Protein AF-A0A7S4IBC3-F1 (afdb_monomer_lite)

Structure (mmCIF, N/CA/C/O backbone):
data_AF-A0A7S4IBC3-F1
#
_entry.id   AF-A0A7S4IBC3-F1
#
loop_
_atom_site.group_PDB
_atom_site.id
_atom_site.type_symbol
_atom_site.label_atom_id
_atom_site.label_alt_id
_atom_site.label_comp_id
_atom_site.label_asym_id
_atom_site.label_entity_id
_atom_site.label_seq_id
_atom_site.pdbx_PDB_ins_code
_atom_site.Cartn_x
_atom_site.Cartn_y
_atom_site.Cartn_z
_atom_site.occupancy
_atom_site.B_iso_or_equiv
_atom_site.auth_seq_id
_atom_site.auth_comp_id
_atom_site.auth_asym_id
_atom_site.auth_atom_id
_atom_site.pdbx_PDB_model_num
ATOM 1 N N . PRO A 1 1 ? -20.369 21.882 37.536 1.00 59.75 1 PRO A N 1
ATOM 2 C CA . PRO A 1 1 ? -20.177 22.161 36.084 1.00 59.75 1 PRO A CA 1
ATOM 3 C C . PRO A 1 1 ? -18.934 21.521 35.414 1.00 59.75 1 PRO A C 1
ATOM 5 O O . PRO A 1 1 ? -18.853 21.5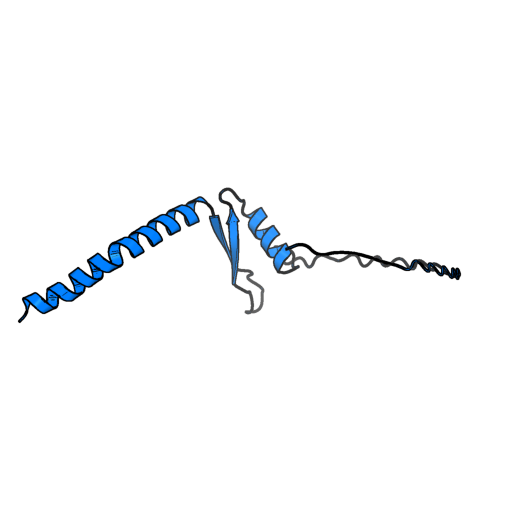46 34.190 1.00 59.75 1 PRO A O 1
ATOM 8 N N . GLN A 1 2 ? -17.982 20.939 36.161 1.00 57.59 2 GLN A N 1
ATOM 9 C CA . GLN A 1 2 ? -16.784 20.298 35.586 1.00 57.59 2 GLN A CA 1
ATOM 10 C C . GLN A 1 2 ? -17.016 18.846 35.109 1.00 57.59 2 GLN A C 1
ATOM 12 O O . GLN A 1 2 ? -16.470 18.460 34.080 1.00 57.59 2 GL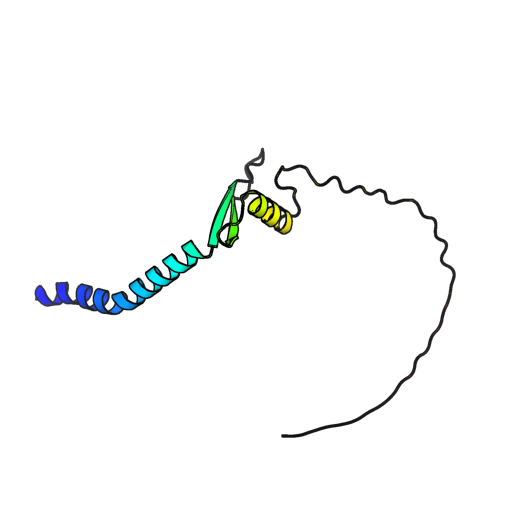N A O 1
ATOM 17 N N . ALA A 1 3 ? -17.898 18.080 35.767 1.00 61.38 3 ALA A N 1
ATOM 18 C CA . ALA A 1 3 ? -18.215 16.690 35.399 1.00 61.38 3 ALA A CA 1
ATOM 19 C C . ALA A 1 3 ? -18.764 16.547 33.961 1.00 61.38 3 ALA A C 1
ATOM 21 O O . ALA A 1 3 ? -18.263 15.748 33.176 1.00 61.38 3 ALA A O 1
ATOM 22 N N . LEU A 1 4 ? -19.687 17.430 33.559 1.00 60.84 4 LEU A N 1
ATOM 23 C CA . LEU A 1 4 ? -20.279 17.444 32.212 1.00 60.84 4 LEU A CA 1
ATOM 24 C C . LEU A 1 4 ? -19.268 17.727 31.083 1.00 60.84 4 LEU A C 1
ATOM 26 O O . LEU A 1 4 ? -19.508 17.360 29.931 1.00 60.84 4 LEU A O 1
ATOM 30 N N . ARG A 1 5 ? -18.137 18.385 31.382 1.00 54.75 5 ARG A N 1
ATOM 31 C CA . ARG A 1 5 ? -17.085 18.672 30.389 1.00 54.75 5 ARG A CA 1
ATOM 32 C C . ARG A 1 5 ? -16.224 17.443 30.097 1.00 54.75 5 ARG A C 1
ATOM 34 O O . ARG A 1 5 ? -15.828 17.263 28.951 1.00 54.75 5 ARG A O 1
ATOM 41 N N . ALA A 1 6 ? -15.998 16.587 31.093 1.00 65.06 6 ALA A N 1
ATOM 42 C CA . ALA A 1 6 ? -15.288 15.316 30.931 1.00 65.06 6 ALA A CA 1
ATOM 43 C C . ALA A 1 6 ? -16.154 14.231 30.261 1.00 65.06 6 ALA A C 1
ATOM 45 O O . ALA A 1 6 ? -15.641 13.289 29.660 1.00 65.06 6 ALA A O 1
ATOM 46 N N . GLU A 1 7 ? -17.475 14.377 30.316 1.00 68.19 7 GLU A N 1
ATOM 47 C CA . GLU A 1 7 ? -18.421 13.369 29.833 1.00 68.19 7 GLU A CA 1
ATOM 48 C C . GLU A 1 7 ? -18.655 13.426 28.316 1.00 68.19 7 GLU A C 1
ATOM 50 O O . GLU A 1 7 ? -18.856 12.404 27.662 1.00 68.19 7 GLU A O 1
ATOM 55 N N . ARG A 1 8 ? -18.540 14.618 27.720 1.00 70.38 8 ARG A N 1
ATOM 56 C CA . ARG A 1 8 ? -18.617 14.818 26.263 1.00 70.38 8 ARG A CA 1
ATOM 57 C C . ARG A 1 8 ? -17.541 14.057 25.469 1.00 70.38 8 ARG A C 1
ATOM 59 O O . ARG A 1 8 ? -17.917 13.382 24.509 1.00 70.38 8 ARG A O 1
ATOM 66 N N . PRO A 1 9 ? -16.238 14.122 25.810 1.00 78.38 9 PRO A N 1
ATOM 67 C CA . PRO A 1 9 ? -15.223 13.347 25.102 1.00 78.38 9 PRO A CA 1
ATOM 68 C C . PRO A 1 9 ? -15.386 11.839 25.319 1.00 78.38 9 PRO A C 1
ATOM 70 O O . PRO A 1 9 ? -15.176 11.094 24.368 1.00 78.38 9 PRO A O 1
ATOM 73 N N . ARG A 1 10 ? -15.845 11.389 26.499 1.00 76.69 10 ARG A N 1
ATOM 74 C CA . ARG A 1 10 ? -16.147 9.967 26.756 1.00 76.69 10 ARG A CA 1
ATOM 75 C C . ARG A 1 10 ? -17.270 9.444 25.864 1.00 76.69 10 ARG A C 1
ATOM 77 O O . ARG A 1 10 ? -17.043 8.510 25.108 1.00 76.69 10 ARG A O 1
ATOM 84 N N . ARG A 1 11 ? -18.418 10.130 25.824 1.00 82.31 11 ARG A N 1
ATOM 85 C CA . ARG A 1 11 ? -19.533 9.759 24.931 1.00 82.31 11 ARG A CA 1
ATOM 86 C C . ARG A 1 11 ? -19.145 9.796 23.453 1.00 82.31 11 ARG A C 1
ATOM 88 O O . ARG A 1 11 ? -19.652 9.016 22.653 1.00 82.31 11 ARG A O 1
ATOM 95 N N . ARG A 1 12 ? -18.258 10.715 23.059 1.00 79.69 12 ARG A N 1
ATOM 96 C CA . ARG A 1 12 ? -17.734 10.764 21.688 1.00 79.69 12 ARG A CA 1
ATOM 97 C C . ARG A 1 12 ? -16.805 9.584 21.401 1.00 79.69 12 ARG A C 1
ATOM 99 O O . ARG A 1 12 ? -16.923 9.000 20.332 1.00 79.69 12 ARG A O 1
ATOM 106 N N . ALA A 1 13 ? -15.925 9.231 22.334 1.00 84.12 13 ALA A N 1
ATOM 107 C CA . ALA A 1 13 ? -15.045 8.074 22.211 1.00 84.12 13 ALA A CA 1
ATOM 108 C C . ALA A 1 13 ? -15.844 6.766 22.137 1.00 84.12 13 ALA A C 1
ATOM 110 O O . ALA A 1 13 ? -15.603 5.980 21.233 1.00 84.12 13 ALA A O 1
ATOM 111 N N . GLU A 1 14 ? -16.854 6.586 22.993 1.00 88.75 14 GLU A N 1
ATOM 112 C CA . GLU A 1 14 ? -17.762 5.428 22.970 1.00 88.75 14 GLU A CA 1
ATOM 113 C C . GLU A 1 14 ? -18.512 5.312 21.637 1.00 88.75 14 GLU A C 1
ATOM 115 O O . GLU A 1 14 ? -18.583 4.236 21.052 1.00 88.75 14 GLU A O 1
ATOM 120 N N . ARG A 1 15 ? -19.013 6.431 21.097 1.00 87.06 15 ARG A N 1
ATOM 121 C CA . ARG A 1 15 ? -19.678 6.444 19.782 1.00 87.06 15 ARG A CA 1
ATOM 122 C C . ARG A 1 15 ? -18.738 6.130 18.620 1.00 87.06 15 ARG A C 1
ATOM 124 O O . ARG A 1 15 ? -19.190 5.592 17.614 1.00 87.06 15 ARG A O 1
ATOM 131 N N . LEU A 1 16 ? -17.468 6.519 18.720 1.00 88.56 16 LEU A N 1
ATOM 132 C CA . LEU A 1 16 ? -16.472 6.307 17.666 1.00 88.56 16 LEU A CA 1
ATOM 133 C C . LEU A 1 16 ? -15.755 4.959 17.786 1.00 88.56 16 LEU A C 1
ATOM 135 O O . LEU A 1 16 ? -15.235 4.480 16.784 1.00 88.56 16 LEU A O 1
ATOM 139 N N . ALA A 1 17 ? -15.750 4.340 18.968 1.00 91.44 17 ALA A N 1
ATOM 140 C CA . ALA A 1 17 ? -15.103 3.060 19.236 1.00 91.44 17 ALA A CA 1
ATOM 141 C C . ALA A 1 17 ? -15.414 1.975 18.185 1.00 91.44 17 ALA A C 1
ATOM 143 O O . ALA A 1 17 ? -14.455 1.481 17.593 1.00 91.44 17 ALA A O 1
ATOM 144 N N . PRO A 1 18 ? -16.684 1.672 17.838 1.00 90.19 18 PRO A N 1
ATOM 145 C CA . PRO A 1 18 ? -16.979 0.619 16.859 1.00 90.19 18 PRO A CA 1
ATOM 146 C C . PRO A 1 18 ? -16.443 0.930 15.453 1.00 90.19 18 PRO A C 1
ATOM 148 O O . PRO A 1 18 ? -16.017 0.030 14.735 1.00 90.19 18 PRO A O 1
ATOM 151 N N . TYR A 1 19 ? -16.402 2.207 15.059 1.00 81.31 19 TYR A N 1
ATOM 152 C CA . TYR A 1 19 ? -15.826 2.624 13.776 1.00 81.31 19 TYR A CA 1
ATOM 153 C C . TYR A 1 19 ? -14.298 2.530 13.775 1.00 81.31 19 TYR A C 1
ATOM 155 O O . TYR A 1 19 ? -13.685 2.176 12.773 1.00 81.31 19 TYR A O 1
ATOM 163 N N . ILE A 1 20 ? -13.659 2.847 14.901 1.00 85.06 20 ILE A N 1
ATOM 164 C CA . ILE A 1 20 ? -12.208 2.707 15.048 1.00 85.06 20 ILE A CA 1
ATOM 165 C C . ILE A 1 20 ? -11.823 1.224 15.021 1.00 85.06 20 ILE A C 1
ATOM 167 O O . ILE A 1 20 ? -10.821 0.867 14.404 1.00 85.06 20 ILE A O 1
ATOM 171 N N . GLU A 1 21 ? -12.608 0.360 15.661 1.00 88.19 21 GLU A N 1
ATOM 172 C CA . GLU A 1 21 ? -12.399 -1.088 15.642 1.00 88.19 21 GLU A CA 1
ATOM 173 C C . GLU A 1 21 ? -12.573 -1.676 14.242 1.00 88.19 21 GLU A C 1
ATOM 175 O O . GLU A 1 21 ? -11.696 -2.417 13.801 1.00 88.19 21 GLU A O 1
ATOM 180 N N . SER A 1 22 ? -13.618 -1.293 13.501 1.00 82.19 22 SER A N 1
ATOM 181 C CA . SER A 1 22 ? -13.803 -1.767 12.123 1.00 82.19 22 SER A CA 1
ATOM 182 C C . SER A 1 22 ? -12.678 -1.308 11.192 1.00 82.19 22 SER A C 1
ATOM 184 O O . SER A 1 22 ? -12.179 -2.103 10.398 1.00 82.19 22 SER A O 1
ATOM 186 N N . LEU A 1 23 ? -12.191 -0.070 11.340 1.00 76.00 23 LEU A N 1
ATOM 187 C CA . LEU A 1 23 ? -11.028 0.427 10.597 1.00 76.00 23 LEU A CA 1
ATOM 188 C C . LEU A 1 23 ? -9.738 -0.312 10.967 1.00 76.00 23 LEU A C 1
ATOM 190 O O . LEU A 1 23 ? -8.907 -0.575 10.098 1.00 76.00 23 LEU A O 1
ATOM 194 N N . ARG A 1 24 ? -9.548 -0.652 12.246 1.00 79.44 24 ARG A N 1
ATOM 195 C CA . ARG A 1 24 ? -8.398 -1.451 12.695 1.00 79.44 24 ARG A CA 1
ATOM 196 C C . ARG A 1 24 ? -8.457 -2.864 12.128 1.00 79.44 24 ARG A C 1
ATOM 198 O O . ARG A 1 24 ? -7.444 -3.322 11.609 1.00 79.44 24 ARG A O 1
ATOM 205 N N . ALA A 1 25 ? -9.614 -3.520 12.183 1.00 78.06 25 ALA A N 1
ATOM 206 C CA . ALA A 1 25 ? -9.816 -4.845 11.602 1.00 78.06 25 ALA A CA 1
ATOM 207 C C . ALA A 1 25 ? -9.530 -4.828 10.092 1.00 78.06 25 ALA A C 1
ATOM 209 O O . ALA A 1 25 ? -8.611 -5.510 9.645 1.00 78.06 25 ALA A O 1
ATOM 210 N N . ALA A 1 26 ? -10.175 -3.926 9.345 1.00 73.81 26 ALA A N 1
ATOM 211 C CA . ALA A 1 26 ? -9.969 -3.777 7.904 1.00 73.81 26 ALA A CA 1
ATOM 212 C C . ALA A 1 26 ? -8.511 -3.452 7.533 1.00 73.81 26 ALA A C 1
ATOM 214 O O . ALA A 1 26 ? -7.989 -3.966 6.549 1.00 73.81 26 ALA A O 1
ATOM 215 N N . ARG A 1 27 ? -7.810 -2.631 8.330 1.00 72.94 27 ARG A N 1
ATOM 216 C CA . ARG A 1 27 ? -6.374 -2.362 8.135 1.00 72.94 27 ARG A CA 1
ATOM 217 C C . ARG A 1 27 ? -5.522 -3.616 8.333 1.00 72.94 27 ARG A C 1
ATOM 219 O O . ARG A 1 27 ? -4.510 -3.772 7.655 1.00 72.94 27 ARG A O 1
ATOM 226 N N . THR A 1 28 ? -5.904 -4.471 9.276 1.00 70.56 28 THR A N 1
ATOM 227 C CA . THR A 1 28 ? -5.193 -5.722 9.563 1.00 70.56 28 THR A CA 1
ATOM 228 C C . THR A 1 28 ? -5.363 -6.708 8.412 1.00 70.56 28 THR A C 1
ATOM 230 O O . THR A 1 28 ? -4.384 -7.327 8.005 1.00 70.56 28 THR A O 1
ATOM 233 N N . ASP A 1 29 ? -6.563 -6.787 7.837 1.00 76.19 29 ASP A N 1
ATOM 234 C CA . ASP A 1 29 ? -6.840 -7.621 6.664 1.00 76.19 29 ASP A CA 1
ATOM 235 C C . ASP A 1 29 ? -6.124 -7.080 5.423 1.00 76.19 29 ASP A C 1
ATOM 237 O O . ASP A 1 29 ? -5.410 -7.817 4.749 1.00 76.19 29 ASP A O 1
ATOM 241 N N . LEU A 1 30 ? -6.164 -5.763 5.201 1.00 73.94 30 LEU A N 1
ATOM 242 C CA . LEU A 1 30 ? -5.461 -5.126 4.086 1.00 73.94 30 LEU A CA 1
ATOM 243 C C . LEU A 1 30 ? -3.946 -5.376 4.127 1.00 73.94 30 LEU A C 1
ATOM 245 O O . LEU A 1 30 ? -3.341 -5.631 3.090 1.00 73.94 30 LEU A O 1
ATOM 249 N N . ALA A 1 31 ? -3.334 -5.323 5.313 1.00 72.94 31 ALA A N 1
ATOM 250 C CA . ALA A 1 31 ? -1.908 -5.599 5.487 1.00 72.94 31 ALA A CA 1
ATOM 251 C C . ALA A 1 31 ? -1.552 -7.092 5.349 1.00 72.94 31 ALA A C 1
ATOM 253 O O . ALA A 1 31 ? -0.391 -7.422 5.116 1.00 72.94 31 ALA A O 1
ATOM 254 N N . ARG A 1 32 ? -2.528 -7.994 5.509 1.00 78.75 32 ARG A N 1
ATOM 255 C CA . ARG A 1 32 ? -2.361 -9.438 5.279 1.00 78.75 32 ARG A CA 1
ATOM 256 C C . ARG A 1 32 ? -2.563 -9.817 3.820 1.00 78.75 32 ARG A C 1
ATOM 258 O O . ARG A 1 32 ? -1.928 -10.754 3.355 1.00 78.75 32 ARG A O 1
ATOM 265 N N . GLU A 1 33 ? -3.442 -9.113 3.118 1.00 88.44 33 GLU A N 1
ATOM 266 C CA . GLU A 1 33 ? -3.801 -9.411 1.732 1.00 88.44 33 GLU A CA 1
ATOM 267 C C . GLU A 1 33 ? -2.908 -8.703 0.719 1.00 88.44 33 GLU A C 1
ATOM 269 O O . GLU A 1 33 ? -2.729 -9.208 -0.391 1.00 88.44 33 GLU A O 1
ATOM 274 N N . ARG A 1 34 ? -2.359 -7.532 1.068 1.00 91.62 34 ARG A N 1
ATOM 275 C CA . ARG A 1 34 ? -1.608 -6.691 0.134 1.00 91.62 34 ARG A CA 1
ATOM 276 C C . ARG A 1 34 ? -0.296 -6.182 0.714 1.00 91.62 34 ARG A C 1
ATOM 278 O O . ARG A 1 34 ? -0.205 -5.803 1.878 1.00 91.62 34 ARG A O 1
ATOM 285 N N . VAL A 1 35 ? 0.703 -6.091 -0.156 1.00 89.69 35 VAL A N 1
ATOM 286 C CA . VAL A 1 35 ? 1.985 -5.430 0.091 1.00 89.69 35 VAL A CA 1
ATOM 287 C C . VAL A 1 35 ? 2.041 -4.164 -0.756 1.00 89.69 35 VAL A C 1
ATOM 289 O O . VAL A 1 35 ? 1.687 -4.173 -1.935 1.00 89.69 35 VAL A O 1
ATOM 292 N N . PHE A 1 36 ? 2.475 -3.064 -0.146 1.00 89.00 36 PHE A N 1
ATOM 293 C CA . PHE A 1 36 ? 2.681 -1.789 -0.827 1.00 89.00 36 PHE A CA 1
ATOM 294 C C . PHE A 1 36 ? 4.182 -1.556 -0.982 1.00 89.00 36 PHE A C 1
ATOM 296 O O . PHE A 1 36 ? 4.907 -1.508 0.011 1.00 89.00 36 PHE A O 1
ATOM 303 N N . VAL A 1 37 ? 4.638 -1.434 -2.225 1.00 88.94 37 VAL A N 1
ATOM 304 C CA . VAL A 1 37 ? 6.037 -1.191 -2.578 1.00 88.94 37 VAL A CA 1
ATOM 305 C C . VAL A 1 37 ? 6.166 0.250 -3.046 1.00 88.94 37 VAL A C 1
ATOM 307 O O . VAL A 1 37 ? 5.469 0.675 -3.965 1.00 88.94 37 VAL A O 1
ATOM 310 N N . PHE A 1 38 ? 7.053 0.993 -2.394 1.00 88.69 38 PHE A N 1
ATOM 311 C CA . PHE A 1 38 ? 7.380 2.369 -2.743 1.00 88.69 38 PHE A CA 1
ATOM 312 C C . PHE A 1 38 ? 8.629 2.340 -3.618 1.00 88.69 38 PHE A C 1
ATOM 314 O O . PHE A 1 38 ? 9.701 1.936 -3.165 1.00 88.69 38 PHE A O 1
ATOM 321 N N . LEU A 1 39 ? 8.473 2.719 -4.880 1.00 85.00 39 LEU A N 1
ATOM 322 C CA . LEU A 1 39 ? 9.541 2.774 -5.862 1.00 85.00 39 LEU A CA 1
ATOM 323 C C . LEU A 1 39 ? 9.990 4.225 -6.004 1.00 85.00 39 LEU A C 1
ATOM 325 O O . LEU A 1 39 ? 9.195 5.116 -6.304 1.00 85.00 39 LEU A O 1
ATOM 329 N N . ASN A 1 40 ? 11.280 4.453 -5.784 1.00 82.19 40 ASN A N 1
ATOM 330 C CA . ASN A 1 40 ? 11.914 5.722 -6.094 1.00 82.19 40 ASN A CA 1
ATOM 331 C C . ASN A 1 40 ? 12.581 5.586 -7.463 1.00 82.19 40 ASN A C 1
ATOM 333 O O . ASN A 1 40 ? 13.654 4.989 -7.577 1.00 82.19 40 ASN A O 1
ATOM 337 N N . ALA A 1 41 ? 11.932 6.111 -8.502 1.00 66.94 41 ALA A N 1
ATOM 338 C CA . ALA A 1 41 ? 12.527 6.220 -9.824 1.00 66.94 41 ALA A CA 1
ATOM 339 C C . ALA A 1 41 ? 13.520 7.390 -9.815 1.00 66.94 41 ALA A C 1
ATOM 341 O O . ALA A 1 41 ? 13.239 8.469 -10.327 1.00 66.94 41 ALA A O 1
ATOM 342 N N . GLY A 1 42 ? 14.673 7.199 -9.171 1.00 61.28 42 GLY A N 1
ATOM 343 C CA . GLY A 1 42 ? 15.741 8.191 -9.075 1.00 61.28 42 GLY A CA 1
ATOM 344 C C . GLY A 1 42 ? 16.371 8.481 -10.438 1.00 61.28 42 GLY A C 1
ATOM 345 O O . GLY A 1 42 ? 17.452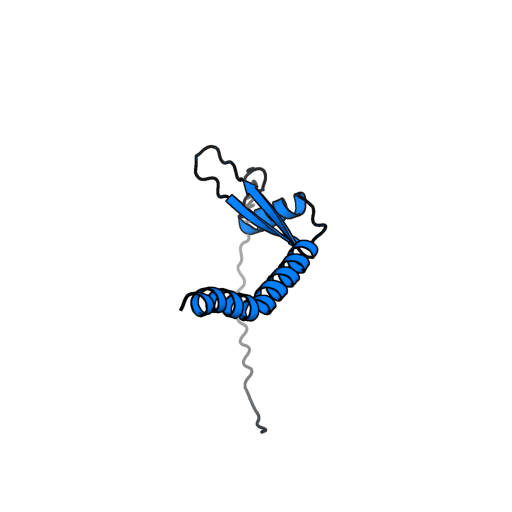 7.988 -10.749 1.00 61.28 42 GLY A O 1
ATOM 346 N N . GLY A 1 43 ? 15.697 9.281 -11.262 1.00 56.06 43 GLY A N 1
ATOM 347 C CA . GLY A 1 43 ? 16.245 9.825 -12.497 1.00 56.06 43 GLY A CA 1
ATOM 348 C C . GLY A 1 43 ? 17.287 10.901 -12.198 1.00 56.06 43 GLY A C 1
ATOM 349 O O . GLY A 1 43 ? 17.090 11.752 -11.325 1.00 56.06 43 GLY A O 1
ATOM 350 N N . TRP A 1 44 ? 18.394 10.886 -12.943 1.00 52.53 44 TRP A N 1
ATOM 351 C CA . TRP A 1 44 ? 19.386 11.962 -12.958 1.00 52.53 44 TRP A CA 1
ATOM 352 C C . TRP A 1 44 ? 18.742 13.231 -13.532 1.00 52.53 44 TRP A C 1
ATOM 354 O O . TRP A 1 44 ? 18.816 13.497 -14.727 1.00 52.53 44 TRP A O 1
ATOM 364 N N . GLY A 1 45 ? 18.050 13.986 -12.681 1.00 51.62 45 GLY A N 1
ATOM 365 C CA . GLY A 1 45 ? 17.373 15.218 -13.071 1.00 51.62 45 GLY A CA 1
ATOM 366 C C . GLY A 1 45 ? 16.033 15.428 -12.381 1.00 51.62 45 GLY A C 1
ATOM 367 O O . GLY A 1 45 ? 15.041 15.563 -13.075 1.00 51.62 45 GLY A O 1
ATOM 368 N N . GLY A 1 46 ? 15.998 15.447 -11.043 1.00 52.34 46 GLY A N 1
ATOM 369 C CA . GLY A 1 46 ? 15.005 16.157 -10.207 1.00 52.34 46 GLY A CA 1
ATOM 370 C C . GLY A 1 46 ? 13.504 15.826 -10.320 1.00 52.34 46 GLY A C 1
ATOM 371 O O . GLY A 1 46 ? 12.751 16.232 -9.443 1.00 52.34 46 GLY A O 1
ATOM 372 N N . TYR A 1 47 ? 13.063 15.090 -11.339 1.00 54.25 47 TYR A N 1
ATOM 373 C CA . TYR A 1 47 ? 11.664 14.773 -11.647 1.00 54.25 47 TYR A CA 1
ATOM 374 C C . TYR A 1 47 ? 11.413 13.259 -11.625 1.00 54.25 47 TYR A C 1
ATOM 376 O O . TYR A 1 47 ? 10.600 12.737 -12.384 1.00 54.25 47 TYR A O 1
ATOM 384 N N . GLY A 1 48 ? 12.145 12.538 -10.775 1.00 57.69 48 GLY A N 1
ATOM 385 C CA . GLY A 1 48 ? 11.870 11.137 -10.493 1.00 57.69 48 GLY A CA 1
ATOM 386 C C . GLY A 1 48 ? 10.570 11.014 -9.708 1.00 57.69 48 GLY A C 1
ATOM 387 O O . GLY A 1 48 ? 10.524 11.415 -8.548 1.00 57.69 48 GLY A O 1
ATOM 388 N N . GLY A 1 49 ? 9.505 10.527 -10.345 1.00 63.62 49 GLY A N 1
ATOM 389 C CA . GLY A 1 49 ? 8.232 10.290 -9.672 1.00 63.62 49 GLY A CA 1
ATOM 390 C C . GLY A 1 49 ? 8.376 9.214 -8.598 1.00 63.62 49 GLY A C 1
ATOM 391 O O . GLY A 1 49 ? 8.951 8.153 -8.841 1.00 63.62 49 GLY A O 1
ATOM 392 N N . GLU A 1 50 ? 7.844 9.479 -7.408 1.00 79.25 50 GLU A N 1
ATOM 393 C CA . GLU A 1 50 ? 7.609 8.433 -6.417 1.00 79.25 50 GLU A CA 1
ATOM 394 C C . GLU A 1 50 ? 6.401 7.614 -6.883 1.00 79.25 50 GLU A C 1
ATOM 396 O O . GLU A 1 50 ? 5.302 8.155 -7.031 1.00 79.25 50 GLU A O 1
ATOM 401 N N . SER A 1 51 ? 6.596 6.319 -7.137 1.00 83.69 51 SER A N 1
ATOM 402 C CA . SER A 1 51 ? 5.505 5.417 -7.512 1.00 83.69 51 SER A CA 1
ATOM 403 C C . SER A 1 51 ? 5.199 4.446 -6.383 1.00 83.69 51 SER A C 1
ATOM 405 O O . SER A 1 51 ? 6.093 3.905 -5.732 1.00 83.69 51 SER A O 1
ATOM 407 N N . ILE A 1 52 ? 3.908 4.223 -6.141 1.00 89.06 52 ILE A N 1
ATOM 408 C CA . ILE A 1 52 ? 3.431 3.260 -5.152 1.00 89.06 52 ILE A CA 1
ATOM 409 C C . ILE A 1 52 ? 2.697 2.146 -5.886 1.00 89.06 52 ILE A C 1
ATOM 411 O O . ILE A 1 52 ? 1.642 2.344 -6.501 1.00 89.06 52 ILE A O 1
ATOM 415 N N . VAL A 1 53 ? 3.228 0.936 -5.760 1.00 90.75 53 VAL A N 1
ATOM 416 C CA . VAL A 1 53 ? 2.648 -0.269 -6.342 1.00 90.75 53 VAL A CA 1
ATOM 417 C C . VAL A 1 53 ? 2.003 -1.090 -5.235 1.00 90.75 53 VAL A C 1
ATOM 419 O O . VAL A 1 53 ? 2.623 -1.375 -4.214 1.00 90.75 53 VAL A O 1
ATOM 422 N N . SER A 1 54 ? 0.740 -1.475 -5.424 1.00 92.75 54 SER A N 1
ATOM 423 C CA . SER A 1 54 ? 0.044 -2.377 -4.504 1.00 92.75 54 SER A CA 1
ATOM 424 C C . SER A 1 54 ? -0.091 -3.758 -5.132 1.00 92.75 54 SER A C 1
ATOM 426 O O . SER A 1 54 ? -0.658 -3.900 -6.216 1.00 92.75 54 SER A O 1
ATOM 428 N N . LEU A 1 55 ? 0.411 -4.770 -4.436 1.00 93.44 55 LEU A N 1
ATOM 429 C CA . LEU A 1 55 ? 0.480 -6.152 -4.898 1.00 93.44 55 LEU A CA 1
ATOM 430 C C . LEU A 1 55 ? -0.187 -7.085 -3.888 1.00 93.44 55 LEU A C 1
ATOM 432 O O . LEU A 1 55 ? -0.295 -6.719 -2.717 1.00 93.44 55 LEU A O 1
ATOM 436 N N . PRO A 1 56 ? -0.632 -8.280 -4.301 1.00 92.94 56 PRO A N 1
ATOM 437 C CA . PRO A 1 56 ? -1.056 -9.308 -3.360 1.00 92.94 56 PRO A CA 1
ATOM 438 C C . PRO A 1 56 ? 0.100 -9.746 -2.448 1.00 92.94 56 PRO A C 1
ATOM 440 O O . PRO A 1 56 ? 1.276 -9.669 -2.811 1.00 92.94 56 PRO A O 1
ATOM 443 N N . ALA A 1 57 ? -0.234 -10.214 -1.248 1.00 89.44 57 ALA A N 1
ATOM 444 C CA . ALA A 1 57 ? 0.741 -10.765 -0.320 1.00 89.44 57 ALA A CA 1
ATOM 445 C C . ALA A 1 57 ? 1.479 -11.968 -0.928 1.00 89.44 57 ALA A C 1
ATOM 447 O O . ALA A 1 57 ? 0.890 -12.799 -1.616 1.00 89.44 57 ALA A O 1
ATOM 448 N N . GLY A 1 58 ? 2.788 -12.037 -0.679 1.00 89.00 58 GLY A N 1
ATOM 449 C CA . GLY A 1 58 ? 3.676 -13.038 -1.278 1.00 89.00 58 GLY A CA 1
ATOM 450 C C . GLY A 1 58 ? 4.247 -12.654 -2.647 1.00 89.00 58 GLY A C 1
ATOM 451 O O . GLY A 1 58 ? 5.102 -13.377 -3.151 1.00 89.00 58 GLY A O 1
ATOM 452 N N . ALA A 1 59 ? 3.834 -11.523 -3.232 1.00 92.00 59 ALA A N 1
ATOM 453 C CA . ALA A 1 59 ? 4.462 -10.995 -4.439 1.00 92.00 59 ALA A CA 1
ATOM 454 C C . ALA A 1 59 ? 5.930 -10.605 -4.198 1.00 92.00 59 ALA A C 1
ATOM 456 O O . ALA A 1 59 ? 6.310 -10.151 -3.113 1.00 92.00 59 ALA A O 1
ATOM 457 N N . SER A 1 60 ? 6.756 -10.772 -5.228 1.00 92.25 60 SER A N 1
ATOM 458 C CA . SER A 1 60 ? 8.181 -10.452 -5.199 1.00 92.25 60 SER A CA 1
ATOM 459 C C . SER A 1 60 ? 8.458 -9.003 -5.616 1.00 92.25 60 SER A C 1
ATOM 461 O O . SER A 1 60 ? 7.628 -8.335 -6.231 1.00 92.25 60 SER A O 1
ATOM 463 N N . VAL A 1 61 ? 9.670 -8.513 -5.341 1.00 87.88 61 VAL A N 1
ATOM 464 C CA . VAL A 1 61 ? 10.119 -7.190 -5.820 1.00 87.88 61 VAL A CA 1
ATOM 465 C C . VAL A 1 61 ? 10.111 -7.115 -7.353 1.00 87.88 61 VAL A C 1
ATOM 467 O O . VAL A 1 61 ? 9.788 -6.071 -7.911 1.00 87.88 61 VAL A O 1
ATOM 470 N N . LEU A 1 62 ? 10.393 -8.224 -8.046 1.00 90.50 62 LEU A N 1
ATOM 471 C CA . LEU A 1 62 ? 10.337 -8.278 -9.511 1.00 90.50 62 LEU A CA 1
ATOM 472 C C . LEU A 1 62 ? 8.915 -8.069 -10.036 1.00 90.50 62 LEU A C 1
ATOM 474 O O . LEU A 1 62 ? 8.734 -7.441 -11.077 1.00 90.50 62 LEU A O 1
ATOM 478 N N . ASP A 1 63 ? 7.905 -8.545 -9.307 1.00 92.19 63 ASP A N 1
ATOM 479 C CA . ASP A 1 63 ? 6.506 -8.312 -9.665 1.00 92.19 63 ASP A CA 1
ATOM 480 C C . ASP A 1 63 ? 6.142 -6.829 -9.532 1.00 92.19 63 ASP A C 1
ATOM 482 O O . ASP A 1 63 ? 5.397 -6.310 -10.361 1.00 92.19 63 ASP A O 1
ATOM 486 N N . ALA A 1 64 ? 6.722 -6.125 -8.552 1.00 90.31 64 ALA A N 1
ATOM 487 C CA . ALA A 1 64 ? 6.566 -4.677 -8.409 1.00 90.31 64 ALA A CA 1
ATOM 488 C C . ALA A 1 64 ? 7.187 -3.910 -9.577 1.00 90.31 64 ALA A C 1
ATOM 490 O O . ALA A 1 64 ? 6.542 -3.021 -10.126 1.00 90.31 64 ALA A O 1
ATOM 491 N N . LEU A 1 65 ? 8.401 -4.284 -9.992 1.00 87.62 65 LEU A N 1
ATOM 492 C CA . LEU A 1 65 ? 9.081 -3.660 -11.131 1.00 87.62 65 LEU A CA 1
ATOM 493 C C . LEU A 1 65 ? 8.333 -3.913 -12.447 1.00 87.62 65 LEU A C 1
ATOM 495 O O . LEU A 1 65 ? 8.127 -2.984 -13.217 1.00 87.62 65 LEU A O 1
ATOM 499 N N . ARG A 1 66 ? 7.844 -5.140 -12.673 1.00 89.00 66 ARG A N 1
ATOM 500 C CA . ARG A 1 66 ? 7.026 -5.479 -13.852 1.00 89.00 66 ARG A CA 1
ATOM 501 C C . ARG A 1 66 ? 5.684 -4.754 -13.877 1.00 89.00 66 ARG A C 1
ATOM 503 O O . ARG A 1 66 ? 5.170 -4.428 -14.942 1.00 89.00 66 ARG A O 1
ATOM 510 N N . GLU A 1 67 ? 5.054 -4.578 -12.720 1.00 89.75 67 GLU A N 1
ATOM 511 C CA . GLU A 1 67 ? 3.813 -3.809 -12.603 1.00 89.75 67 GLU A CA 1
ATOM 512 C C . GLU A 1 67 ? 4.057 -2.321 -12.884 1.00 89.75 67 GLU A C 1
ATOM 514 O O . GLU A 1 67 ? 3.244 -1.697 -13.560 1.00 89.75 67 GLU A O 1
ATOM 519 N N . GLU A 1 68 ? 5.187 -1.773 -12.438 1.00 86.62 68 GLU A N 1
ATOM 520 C CA . GLU A 1 68 ? 5.583 -0.395 -12.733 1.00 86.62 68 GLU A CA 1
ATOM 521 C C . GLU A 1 68 ? 5.922 -0.182 -14.213 1.00 86.62 68 GLU A C 1
ATOM 523 O O . GLU A 1 68 ? 5.455 0.783 -14.821 1.00 86.62 68 GLU A O 1
ATOM 528 N N . GLU A 1 69 ? 6.655 -1.111 -14.828 1.00 86.31 69 GLU A N 1
ATOM 529 C CA . GLU A 1 69 ? 6.943 -1.102 -16.265 1.00 86.31 69 GLU A CA 1
ATOM 530 C C . GLU A 1 69 ? 5.648 -1.150 -17.085 1.00 86.31 69 GLU A C 1
ATOM 532 O O . GLU A 1 69 ? 5.463 -0.359 -18.008 1.00 86.31 69 GLU A O 1
ATOM 537 N N . ARG A 1 70 ? 4.683 -2.002 -16.705 1.00 84.50 70 ARG A N 1
ATOM 538 C CA . ARG A 1 70 ? 3.363 -2.043 -17.361 1.00 84.50 70 ARG A CA 1
ATOM 539 C C . ARG A 1 70 ? 2.590 -0.728 -17.250 1.00 84.50 70 ARG A C 1
ATOM 541 O O . ARG A 1 70 ? 1.799 -0.427 -18.141 1.00 84.50 70 ARG A O 1
ATOM 548 N N . ARG A 1 71 ? 2.775 0.038 -16.172 1.00 82.06 71 ARG A N 1
ATOM 549 C CA . ARG A 1 71 ? 2.088 1.325 -15.958 1.00 82.06 71 ARG A CA 1
ATOM 550 C C . ARG A 1 71 ? 2.748 2.479 -16.694 1.00 82.06 71 ARG A C 1
ATOM 552 O O . ARG A 1 71 ? 2.048 3.342 -17.214 1.00 82.06 71 ARG A O 1
ATOM 559 N N . THR A 1 72 ? 4.075 2.511 -16.696 1.00 80.19 72 THR A N 1
ATOM 560 C CA . THR A 1 72 ? 4.864 3.639 -17.210 1.00 80.19 72 THR A CA 1
ATOM 561 C C . THR A 1 72 ? 5.325 3.434 -18.651 1.00 80.19 72 THR A C 1
ATOM 563 O O . THR A 1 72 ? 5.622 4.409 -19.336 1.00 80.19 72 THR A O 1
ATOM 566 N N . GLY A 1 73 ? 5.369 2.187 -19.129 1.00 74.19 73 GLY A N 1
ATOM 567 C CA . GLY A 1 73 ? 5.934 1.818 -20.429 1.00 74.19 73 GLY A CA 1
ATOM 568 C C . GLY A 1 73 ? 7.456 1.972 -20.496 1.00 74.19 73 GLY A C 1
ATOM 569 O O . GLY A 1 73 ? 8.022 1.929 -21.586 1.00 74.19 73 GLY A O 1
ATOM 570 N N . VAL A 1 74 ? 8.110 2.191 -19.353 1.00 71.19 74 VAL A N 1
ATOM 571 C CA . VAL A 1 74 ? 9.559 2.337 -19.230 1.00 71.19 74 VAL A CA 1
ATOM 572 C C . VAL A 1 74 ? 10.074 1.127 -18.475 1.00 71.19 74 VAL A C 1
ATOM 574 O O . VAL A 1 74 ? 9.563 0.807 -17.403 1.00 71.19 74 VAL A O 1
ATOM 577 N N . ASP A 1 75 ? 11.086 0.465 -19.032 1.00 69.81 75 ASP A N 1
ATOM 578 C CA . ASP A 1 75 ? 11.737 -0.646 -18.350 1.00 69.81 75 ASP A CA 1
ATOM 579 C C . ASP A 1 75 ? 12.231 -0.162 -16.982 1.00 69.81 75 ASP A C 1
ATOM 581 O O . ASP A 1 75 ? 12.806 0.926 -16.860 1.00 69.81 75 ASP A O 1
ATOM 585 N N . ALA A 1 76 ? 12.001 -0.948 -15.936 1.00 62.50 76 ALA A N 1
ATOM 586 C CA . ALA A 1 76 ? 12.233 -0.523 -14.557 1.00 62.50 76 ALA A CA 1
ATOM 587 C C . ALA A 1 76 ? 13.720 -0.228 -14.258 1.00 62.50 76 ALA A C 1
ATOM 589 O O . ALA A 1 76 ? 14.054 0.370 -13.236 1.00 62.50 76 ALA A O 1
ATOM 590 N N . LEU A 1 77 ? 14.615 -0.625 -15.169 1.00 66.00 77 LEU A N 1
ATOM 591 C CA . LEU A 1 77 ? 16.048 -0.329 -15.162 1.00 66.00 77 LEU A CA 1
ATOM 592 C C . LEU A 1 77 ? 16.423 0.953 -15.929 1.00 66.00 77 LEU A C 1
ATOM 594 O O . LEU A 1 77 ? 17.607 1.247 -16.090 1.00 66.00 77 LEU A O 1
ATOM 598 N N . GLY A 1 78 ? 15.445 1.711 -16.430 1.00 56.91 78 GLY A N 1
ATOM 599 C CA . GLY A 1 78 ? 15.671 2.918 -17.232 1.00 56.91 78 GLY A CA 1
ATOM 600 C C . GLY A 1 78 ? 16.289 2.639 -18.606 1.00 56.91 78 GLY A C 1
ATOM 601 O O . GLY A 1 78 ? 16.702 3.568 -19.301 1.00 56.91 78 GLY A O 1
ATOM 602 N N . LEU A 1 79 ? 16.358 1.370 -19.011 1.00 56.56 79 LEU A N 1
ATOM 603 C CA . LEU A 1 79 ? 16.762 0.970 -20.347 1.00 56.56 79 LEU A CA 1
ATOM 604 C C . LEU A 1 79 ? 15.535 1.125 -21.233 1.00 56.56 79 LEU A C 1
ATOM 606 O O . LEU A 1 79 ? 14.661 0.270 -21.239 1.00 56.56 79 LEU A O 1
ATOM 610 N N . ALA A 1 80 ? 15.433 2.246 -21.950 1.00 53.91 80 ALA A N 1
ATOM 611 C CA . ALA A 1 80 ? 14.408 2.402 -22.972 1.00 53.91 80 ALA A CA 1
ATOM 612 C C . ALA A 1 80 ? 14.375 1.120 -23.810 1.00 53.91 80 ALA A C 1
ATOM 614 O O . ALA A 1 80 ? 15.397 0.753 -24.400 1.00 53.91 80 ALA A O 1
ATOM 615 N N . SER A 1 81 ? 13.234 0.427 -23.807 1.00 52.03 81 SER A N 1
ATOM 616 C CA . SER A 1 81 ? 13.024 -0.764 -24.613 1.00 52.03 81 SER A CA 1
ATOM 617 C C . SER A 1 81 ? 13.367 -0.340 -26.029 1.00 52.03 81 SER A C 1
ATOM 619 O O . SER A 1 81 ? 12.697 0.513 -26.619 1.00 52.03 81 SER A O 1
ATOM 621 N N . ARG A 1 82 ? 14.501 -0.833 -26.525 1.00 50.44 82 ARG A N 1
ATOM 622 C CA . ARG A 1 82 ? 14.988 -0.566 -27.867 1.00 50.44 82 ARG A CA 1
ATOM 623 C C . ARG A 1 82 ? 13.993 -1.262 -28.777 1.00 50.44 82 ARG A C 1
ATOM 625 O O . ARG A 1 82 ? 14.161 -2.424 -29.111 1.00 50.44 82 ARG A O 1
ATOM 632 N N . GLY A 1 83 ? 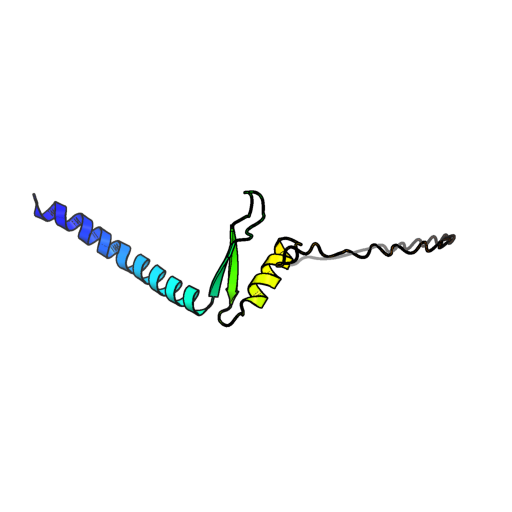12.898 -0.566 -29.070 1.00 48.56 83 GLY A N 1
ATOM 633 C CA . GLY A 1 83 ? 11.917 -0.972 -30.047 1.00 48.56 83 GLY A CA 1
ATOM 634 C C . GLY A 1 83 ? 12.661 -1.070 -31.359 1.00 48.56 83 GLY A C 1
ATOM 635 O O . GLY A 1 83 ? 12.946 -0.054 -31.996 1.00 48.56 83 GLY A O 1
ATOM 636 N N . GLU A 1 84 ? 13.032 -2.295 -31.700 1.00 53.25 84 GLU A N 1
ATOM 637 C CA . GLU A 1 84 ? 13.435 -2.718 -33.023 1.00 53.25 84 GLU A CA 1
ATOM 638 C C . GLU A 1 84 ? 12.321 -2.294 -33.979 1.00 53.25 84 GLU A C 1
ATOM 640 O O . GLU A 1 84 ? 11.337 -2.988 -34.212 1.00 53.25 84 GLU A O 1
ATOM 645 N N . ARG A 1 85 ? 12.457 -1.085 -34.525 1.00 48.09 85 ARG A N 1
ATOM 646 C CA . ARG A 1 85 ? 11.830 -0.717 -35.786 1.00 48.09 85 ARG A CA 1
ATOM 647 C C . ARG A 1 85 ? 12.640 -1.381 -36.894 1.00 48.09 85 ARG A C 1
ATOM 649 O O . ARG A 1 85 ? 13.225 -0.695 -37.723 1.00 48.09 85 ARG A O 1
ATOM 656 N N . GLU A 1 86 ? 12.656 -2.710 -36.926 1.00 50.81 86 GLU A N 1
ATOM 657 C CA . GLU A 1 86 ? 12.815 -3.427 -38.188 1.00 50.81 86 GLU A CA 1
ATOM 658 C C . GLU A 1 86 ? 11.485 -3.300 -38.930 1.00 50.81 86 GLU A C 1
ATOM 660 O O . GLU A 1 86 ? 10.648 -4.198 -38.972 1.00 50.81 86 GLU A O 1
ATOM 665 N N . ARG A 1 87 ? 11.243 -2.109 -39.482 1.00 48.69 87 ARG A N 1
ATOM 666 C CA . ARG A 1 87 ? 10.221 -1.949 -40.505 1.00 48.69 87 ARG A CA 1
ATOM 667 C C . ARG A 1 87 ? 10.893 -2.350 -41.806 1.00 48.69 87 ARG A C 1
ATOM 669 O O . ARG A 1 87 ? 11.477 -1.514 -42.485 1.00 48.69 87 ARG A O 1
ATOM 676 N N . GLY A 1 88 ? 10.869 -3.654 -42.071 1.00 47.97 88 GLY A N 1
ATOM 677 C CA . GLY A 1 88 ? 11.206 -4.200 -43.372 1.00 47.97 88 GLY A CA 1
ATOM 678 C C . GLY A 1 88 ? 10.443 -3.438 -44.448 1.00 47.97 88 GLY A C 1
ATOM 679 O O . GLY A 1 88 ? 9.226 -3.248 -44.355 1.00 47.97 88 GLY A O 1
ATOM 680 N N . GLU A 1 89 ? 11.180 -2.970 -45.445 1.00 50.56 89 GLU A N 1
ATOM 681 C CA . GLU A 1 89 ? 10.645 -2.480 -46.707 1.00 50.56 89 GLU A CA 1
ATOM 682 C C . GLU A 1 89 ? 10.069 -3.689 -47.455 1.00 50.56 89 GLU A C 1
ATOM 684 O O . GLU A 1 89 ? 10.706 -4.313 -48.295 1.00 50.56 89 GLU A O 1
ATOM 689 N N . GLY A 1 90 ? 8.868 -4.098 -47.051 1.00 50.12 90 GLY A N 1
ATOM 690 C CA . GLY A 1 90 ? 8.029 -5.005 -47.813 1.00 50.12 90 GLY A CA 1
ATOM 691 C C . GLY A 1 90 ? 7.219 -4.184 -48.801 1.00 50.12 90 GLY A C 1
ATOM 692 O O . GLY A 1 90 ? 6.144 -3.693 -48.457 1.00 50.12 90 GLY A O 1
ATOM 693 N N . GLU A 1 91 ? 7.735 -4.027 -50.017 1.00 50.84 91 GLU A N 1
ATOM 694 C CA . GLU A 1 91 ? 6.959 -3.601 -51.182 1.00 50.84 91 GLU A CA 1
ATOM 695 C C . GLU A 1 91 ? 5.927 -4.693 -51.512 1.00 50.84 91 GLU A C 1
ATOM 697 O O . GLU A 1 91 ? 6.149 -5.588 -52.322 1.00 50.84 91 GLU A O 1
ATOM 702 N N . GLY A 1 92 ? 4.794 -4.665 -50.812 1.00 47.28 92 GLY A N 1
ATOM 703 C CA . GLY A 1 92 ? 3.622 -5.474 -51.122 1.00 47.28 92 GLY A CA 1
ATOM 704 C C . GLY A 1 92 ? 2.650 -4.661 -51.964 1.00 47.28 92 GLY A C 1
ATOM 705 O O . GLY A 1 92 ? 1.834 -3.924 -51.415 1.00 47.28 92 GLY A O 1
ATOM 706 N N . GLY A 1 93 ? 2.747 -4.785 -53.288 1.00 46.09 93 GLY A N 1
ATOM 707 C CA . GLY A 1 93 ? 1.737 -4.288 -54.219 1.00 46.09 93 GLY A CA 1
ATOM 708 C C . GLY A 1 93 ? 0.402 -4.988 -53.968 1.00 46.09 93 GLY A C 1
ATOM 709 O O . GLY A 1 93 ? 0.285 -6.196 -54.163 1.00 46.09 93 GLY A O 1
ATOM 710 N N . GLY A 1 94 ? -0.584 -4.231 -53.492 1.00 45.22 94 GLY A N 1
ATOM 711 C CA . GLY A 1 94 ? -1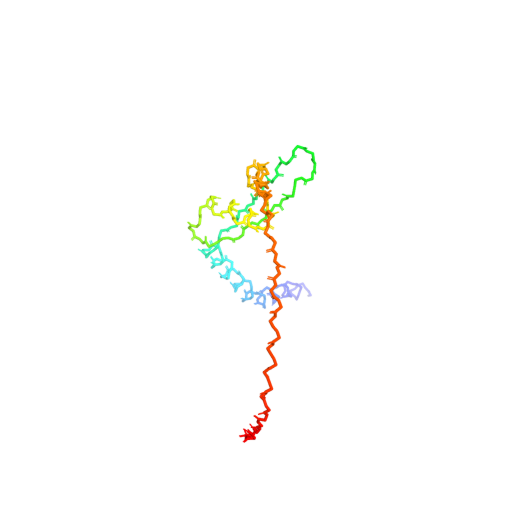.958 -4.683 -53.315 1.00 45.22 94 GLY A CA 1
ATOM 712 C C . GLY A 1 94 ? -2.852 -4.075 -54.386 1.00 45.22 94 GLY A C 1
ATOM 713 O O . GLY A 1 94 ? -3.358 -2.972 -54.202 1.00 45.22 94 GLY A O 1
ATOM 714 N N . GLU A 1 95 ? -3.055 -4.804 -55.479 1.00 52.16 95 GLU A N 1
ATOM 715 C CA . GLU A 1 95 ? -4.201 -4.633 -56.373 1.00 52.16 95 GLU A CA 1
ATOM 716 C C . GLU A 1 95 ? -5.143 -5.813 -56.126 1.00 52.16 95 GLU A C 1
ATOM 718 O O . GLU A 1 95 ? -4.720 -6.970 -56.134 1.00 52.16 95 GLU A O 1
ATOM 723 N N . GLY A 1 96 ? -6.411 -5.532 -55.843 1.00 53.31 96 GLY A N 1
ATOM 724 C CA . GLY A 1 96 ? -7.385 -6.575 -55.545 1.00 53.31 96 GLY A CA 1
ATOM 725 C C . GLY A 1 96 ? -8.702 -6.010 -55.047 1.00 53.31 96 GLY A C 1
ATOM 726 O O . GLY A 1 96 ? -9.032 -6.134 -53.872 1.00 53.31 96 GLY A O 1
ATOM 727 N N . GLU A 1 97 ? -9.421 -5.365 -55.960 1.00 53.59 97 GLU A N 1
ATOM 728 C CA . GLU A 1 97 ? -10.825 -4.994 -55.826 1.00 53.59 97 GLU A CA 1
ATOM 729 C C . GLU A 1 97 ? -11.674 -6.235 -55.515 1.00 53.59 97 GLU A C 1
ATOM 731 O O . GLU A 1 97 ? -11.505 -7.300 -56.109 1.00 53.59 97 GLU A O 1
ATOM 736 N N . GLY A 1 98 ? -12.591 -6.099 -54.562 1.00 57.34 98 GLY A N 1
ATOM 737 C CA . GLY A 1 98 ? -13.487 -7.169 -54.148 1.00 57.34 98 GLY A CA 1
ATOM 738 C C . GLY A 1 98 ? -14.743 -6.584 -53.533 1.00 57.34 98 GLY A C 1
ATOM 739 O O . GLY A 1 98 ? -14.886 -6.536 -52.314 1.00 57.34 98 GLY A O 1
ATOM 740 N N . GLU A 1 99 ? -15.627 -6.096 -54.398 1.00 55.31 99 GLU A N 1
ATOM 741 C CA . GLU A 1 99 ? -17.000 -5.734 -54.068 1.00 55.31 99 GLU A CA 1
ATOM 742 C C . GLU A 1 99 ? -17.738 -6.965 -53.525 1.00 55.31 99 GLU A C 1
ATOM 744 O O . GLU A 1 99 ? -17.759 -8.032 -54.137 1.00 55.31 99 GLU A O 1
ATOM 749 N N . GLY A 1 100 ? -18.344 -6.818 -52.351 1.00 58.19 100 GLY A N 1
ATOM 750 C CA . GLY A 1 100 ? -19.134 -7.862 -51.712 1.00 58.19 100 GLY A CA 1
ATOM 751 C C . GLY A 1 100 ? -20.339 -7.252 -51.021 1.00 58.19 100 GLY A C 1
ATOM 752 O O . GLY A 1 100 ? -20.355 -7.098 -49.801 1.00 58.19 100 GLY A O 1
ATOM 753 N N . GLU A 1 101 ? -21.342 -6.875 -51.811 1.00 56.47 101 GLU A N 1
ATOM 754 C CA . GLU A 1 101 ? -22.665 -6.497 -51.325 1.00 56.47 101 GLU A CA 1
ATOM 755 C C . GLU A 1 101 ? -23.330 -7.689 -50.619 1.00 56.47 101 GLU A C 1
ATOM 757 O O . GLU A 1 101 ? -23.686 -8.691 -51.235 1.00 56.47 101 GLU A O 1
ATOM 762 N N . GLY A 1 102 ? -23.527 -7.574 -49.306 1.00 59.16 102 GLY A N 1
ATOM 763 C CA . GLY A 1 102 ? -24.294 -8.527 -48.507 1.00 59.16 102 GLY A CA 1
ATOM 764 C C . GLY A 1 102 ? -25.511 -7.858 -47.884 1.00 59.16 102 GLY A C 1
ATOM 765 O O . GLY A 1 102 ? -25.482 -7.464 -46.721 1.00 59.16 102 GLY A O 1
ATOM 766 N N . GLN A 1 103 ? -26.590 -7.717 -48.656 1.00 57.47 103 GLN A N 1
ATOM 767 C CA . GLN A 1 103 ? -27.906 -7.340 -48.141 1.00 57.47 103 GLN A CA 1
ATOM 768 C C . GLN A 1 103 ? -28.495 -8.495 -47.314 1.00 57.47 103 GLN A C 1
ATOM 770 O O . GLN A 1 103 ? -28.614 -9.616 -47.798 1.00 57.47 103 GLN A O 1
ATOM 775 N N . GLY A 1 104 ? -28.938 -8.210 -46.089 1.00 57.22 104 GLY A N 1
ATOM 776 C CA . GLY A 1 104 ? -29.654 -9.165 -45.241 1.00 57.22 104 GLY A CA 1
ATOM 777 C C . GLY A 1 104 ? -30.589 -8.443 -44.279 1.00 57.22 104 GLY A C 1
ATOM 778 O O . GLY A 1 104 ? -30.189 -8.015 -43.203 1.00 57.22 104 GLY A O 1
ATOM 779 N N . ARG A 1 105 ? -31.835 -8.251 -44.713 1.00 47.75 105 ARG A N 1
ATOM 780 C CA . ARG A 1 105 ? -32.919 -7.577 -43.989 1.00 47.75 105 ARG A CA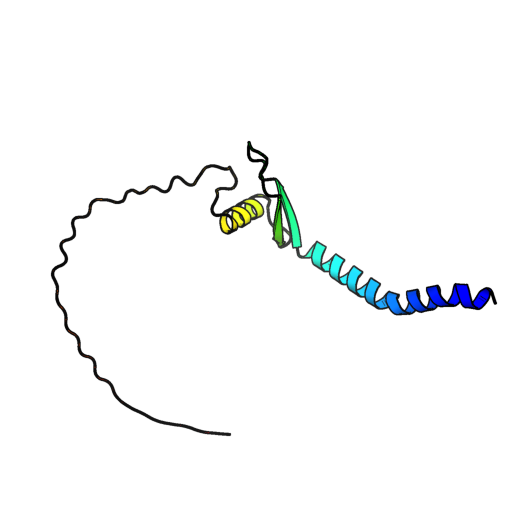 1
ATOM 781 C C . ARG A 1 105 ? -33.513 -8.449 -42.878 1.00 47.75 105 ARG A C 1
ATOM 783 O O . ARG A 1 105 ? -33.594 -9.662 -43.033 1.00 47.75 105 ARG A O 1
ATOM 790 N N . SER A 1 106 ? -34.180 -7.752 -41.946 1.00 51.22 106 SER A N 1
ATOM 791 C CA . SER A 1 106 ? -35.404 -8.169 -41.224 1.00 51.22 106 SER A CA 1
ATOM 792 C C . SER A 1 106 ? -35.208 -9.229 -40.125 1.00 51.22 106 SER A C 1
ATOM 794 O O . SER A 1 106 ? -34.351 -10.083 -40.235 1.00 51.22 106 SER A O 1
ATOM 796 N N . SER A 1 107 ? -35.965 -9.309 -39.032 1.00 55.34 107 SER A N 1
ATOM 797 C CA . SER A 1 107 ? -37.035 -8.515 -38.411 1.00 55.34 107 SER A CA 1
ATOM 798 C C . SER A 1 107 ? -37.434 -9.246 -37.115 1.00 55.34 107 SER A C 1
ATOM 800 O O . SER A 1 107 ? -37.270 -10.459 -37.039 1.00 55.34 107 SER A O 1
ATOM 802 N N . GLY A 1 108 ? -38.061 -8.544 -36.166 1.00 49.75 108 GLY A N 1
ATOM 803 C CA . GLY A 1 108 ? -38.956 -9.155 -35.166 1.00 49.75 108 GLY A CA 1
ATOM 804 C C . GLY A 1 108 ? -38.319 -9.416 -33.797 1.00 49.75 108 GLY A C 1
ATOM 805 O O . GLY A 1 108 ? -37.305 -10.083 -33.693 1.00 49.75 108 GLY A O 1
ATOM 806 N N . SER A 1 109 ? -38.850 -8.815 -32.725 1.00 53.31 109 SER A N 1
ATOM 807 C CA . SER A 1 109 ? -39.971 -9.346 -31.911 1.00 53.31 109 SER A CA 1
ATOM 808 C C . SER A 1 109 ? -39.414 -10.124 -30.701 1.00 53.31 109 SER A C 1
ATOM 810 O O . SER A 1 109 ? -38.686 -11.081 -30.887 1.00 53.31 109 SER A O 1
ATOM 812 N N . GLY A 1 110 ? -39.688 -9.810 -29.432 1.00 52.41 110 GLY A N 1
ATOM 813 C CA . GLY A 1 110 ? -40.718 -8.949 -28.879 1.00 52.41 110 GLY A CA 1
ATOM 814 C C . GLY A 1 110 ? -40.718 -8.922 -27.341 1.00 52.41 110 GLY A C 1
ATOM 815 O O . GLY A 1 110 ? -39.824 -9.422 -26.667 1.00 52.41 110 GLY A O 1
ATOM 816 N N . ARG A 1 111 ? -41.771 -8.281 -26.826 1.00 59.62 111 ARG A N 1
ATOM 817 C CA . ARG A 1 111 ? -42.184 -8.098 -25.423 1.00 59.62 111 ARG A CA 1
ATOM 818 C C . ARG A 1 111 ? -42.177 -9.372 -24.565 1.00 59.62 111 ARG A C 1
ATOM 820 O O . ARG A 1 111 ? -42.658 -10.402 -25.025 1.00 59.62 111 ARG A O 1
ATOM 827 N N . ARG A 1 112 ? -41.928 -9.190 -23.261 1.00 55.03 112 ARG A N 1
ATOM 828 C CA . ARG A 1 112 ? -42.844 -9.403 -22.101 1.00 55.03 112 ARG A CA 1
ATOM 829 C C . ARG A 1 112 ? -42.078 -8.930 -20.847 1.00 55.03 112 ARG A C 1
ATOM 831 O O . ARG A 1 112 ? -40.895 -9.213 -20.743 1.00 55.03 112 ARG A O 1
ATOM 838 N N . ARG A 1 113 ? -42.557 -7.882 -20.166 1.00 63.97 113 ARG A N 1
ATOM 839 C CA . ARG A 1 113 ? -43.410 -7.921 -18.959 1.00 63.97 113 ARG A CA 1
ATOM 840 C C . ARG A 1 113 ? -42.824 -8.764 -17.841 1.00 63.97 113 ARG A C 1
ATOM 842 O O . ARG A 1 113 ? -42.762 -9.991 -18.046 1.00 63.97 113 ARG A O 1
#

Secondary structure (DSSP, 8-state):
--HHHHHHHHHHHHHHHHHHHHHHHHHHHHHHHEEEEEEE---SSS---EEEEEEETT--HHHHHHHHHHHHSS-TTS-----------------------------------

pLDDT: mean 70.23, std 15.71, range [45.22, 93.44]

Radius of gyration: 30.56 Å; chains: 1; bounding box: 63×35×92 Å

Foldseek 3Di:
DVVVVVVVVVVVCVVCVVVVVVVVVVVVVQVQFKDKDWDQQPDPPDPGDTDIDIDTPPDDVVVVQVVVCVVPVARSVNPNPPPPPPPDPPPDDDDDDDDDDDDDDDDDDDDDD

Sequence (113 aa):
PQALRAERPRRRAERLAPYIESLRAARTDLARERVFVFLNAGGWGGYGGESIVSLPAGASVLDALREEERRTGVDALGLASRGERERGEGEGGGEGEGEGEGQGRSSGSGRRR

Organism: NCBI:txid265563